Protein AF-A0A2N0RW62-F1 (afdb_monomer)

Organism: NCBI:txid588596

Sequence (176 aa):
MKNGLENVSKFTANDYRNIMKVIIFVIDNLYDNHKEDGIPCKRLCKIFYKYQKMYMKLRQKSFTNSDLIELEILINKFCKEFVIVFSEYSQSQCKIPKLHVLRYHIIPFIKLYGSTNGMSTETYETLHKKNVKIPYQMTNKKNYIPQMLNTVQRQYLAKKQKLTKTRRSSGFQNLL

pLDDT: mean 83.53, std 13.88, range [42.69, 95.88]

Mean predicted aligned error: 10.13 Å

Solvent-accessible surface area (backbone atoms only — not comparable to full-atom values): 10604 Å² total; per-residue (Å²): 126,96,83,48,78,87,75,58,91,70,85,49,76,65,51,54,55,53,47,66,73,45,47,53,64,48,38,68,73,59,45,74,83,70,62,97,88,57,85,55,47,72,58,51,42,51,50,54,49,46,47,50,54,42,51,57,61,57,66,40,82,67,71,53,75,66,51,50,54,52,48,51,51,42,42,53,56,40,54,54,52,49,39,73,71,41,26,90,81,29,98,66,54,62,75,41,70,70,60,50,43,57,69,70,44,45,67,61,46,28,74,74,68,52,29,57,74,81,72,50,61,65,62,58,53,52,46,43,45,61,65,42,53,50,31,52,70,73,39,90,72,66,79,37,66,66,53,24,53,53,46,47,50,52,55,50,54,54,52,55,57,53,59,62,61,72,72,71,74,74,73,88,84,76,93,125

Structure (mmCIF, N/CA/C/O backbone):
data_AF-A0A2N0RW62-F1
#
_entry.id   AF-A0A2N0RW62-F1
#
loop_
_atom_site.group_PDB
_atom_site.id
_atom_site.type_symbol
_atom_site.label_atom_id
_atom_site.label_alt_id
_atom_site.label_comp_id
_atom_site.label_asym_id
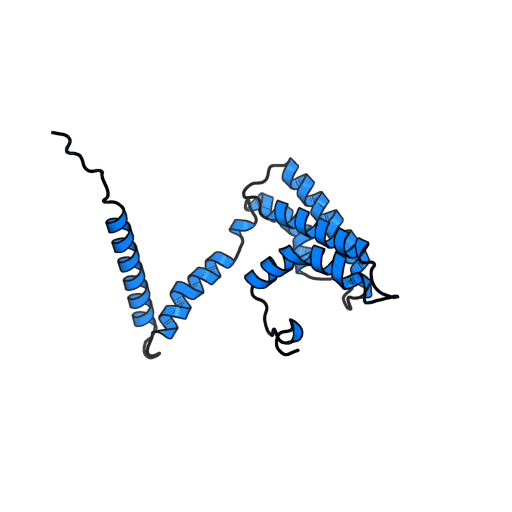_atom_site.label_entity_id
_atom_site.label_seq_id
_atom_site.pdbx_PDB_ins_code
_atom_site.Cartn_x
_atom_site.Cartn_y
_atom_site.Cartn_z
_atom_site.occupancy
_atom_site.B_iso_or_equiv
_atom_site.auth_seq_id
_atom_site.auth_comp_id
_atom_site.auth_asym_id
_atom_site.auth_atom_id
_atom_site.pdbx_PDB_model_num
ATOM 1 N N . MET A 1 1 ? -23.905 12.374 -16.826 1.00 43.34 1 MET A N 1
ATOM 2 C CA . MET A 1 1 ? -22.551 12.966 -16.687 1.00 43.34 1 MET A CA 1
ATOM 3 C C . MET A 1 1 ? -21.553 12.077 -17.423 1.00 43.34 1 MET A C 1
ATOM 5 O O . MET A 1 1 ? -21.474 10.906 -17.093 1.00 43.34 1 MET A O 1
ATOM 9 N N . LYS A 1 2 ? -20.833 12.565 -18.446 1.00 46.75 2 LYS A N 1
ATOM 10 C CA . LYS A 1 2 ? -19.926 11.712 -19.256 1.00 46.75 2 LYS A CA 1
ATOM 11 C C . LYS A 1 2 ? -18.540 11.468 -18.624 1.00 46.75 2 LYS A C 1
ATOM 13 O O . LYS A 1 2 ? -17.860 10.536 -19.034 1.00 46.75 2 LYS A O 1
ATOM 18 N N . ASN A 1 3 ? -18.178 12.219 -17.577 1.00 55.22 3 ASN A N 1
ATOM 19 C CA . ASN A 1 3 ? -16.846 12.201 -16.950 1.00 55.22 3 ASN A CA 1
ATOM 20 C C . ASN A 1 3 ? -16.881 11.835 -15.446 1.00 55.22 3 ASN A C 1
ATOM 22 O O . ASN A 1 3 ? -16.074 12.338 -14.669 1.00 55.22 3 ASN A O 1
ATOM 26 N N . GLY A 1 4 ? -17.847 11.018 -15.012 1.00 56.84 4 GLY A N 1
ATOM 27 C CA . GLY A 1 4 ? -17.901 10.507 -13.635 1.00 56.84 4 GLY A CA 1
ATOM 28 C C . GLY A 1 4 ? -16.944 9.328 -13.408 1.00 56.84 4 GLY A C 1
ATOM 29 O O . GLY A 1 4 ? -16.547 8.656 -14.361 1.00 56.84 4 GLY A O 1
ATOM 30 N N . LEU A 1 5 ? -16.610 9.041 -12.143 1.00 62.91 5 LEU A N 1
ATOM 31 C CA . LEU A 1 5 ? -15.791 7.875 -11.758 1.00 62.91 5 LEU A CA 1
ATOM 32 C C . LEU A 1 5 ? -16.412 6.533 -12.191 1.00 62.91 5 LEU A C 1
ATOM 34 O O . LEU A 1 5 ? -15.699 5.543 -12.317 1.00 62.91 5 LEU A O 1
ATOM 38 N N . GLU A 1 6 ? -17.716 6.517 -12.460 1.00 63.75 6 GLU A N 1
ATOM 39 C CA . GLU A 1 6 ? -18.490 5.355 -12.912 1.00 63.75 6 GLU A CA 1
ATOM 40 C C . GLU A 1 6 ? -18.017 4.791 -14.262 1.00 63.75 6 GLU A C 1
ATOM 42 O O . GLU A 1 6 ? -18.112 3.589 -14.490 1.00 63.75 6 GLU A O 1
ATOM 47 N N . ASN A 1 7 ? -17.434 5.624 -15.133 1.00 66.06 7 ASN A N 1
ATOM 48 C CA . ASN A 1 7 ? -16.950 5.198 -16.454 1.00 66.06 7 ASN A CA 1
ATOM 49 C C . ASN A 1 7 ? -15.476 4.744 -16.447 1.00 66.06 7 ASN A C 1
ATOM 51 O O . ASN A 1 7 ? -14.926 4.384 -17.493 1.00 66.06 7 ASN A O 1
ATOM 55 N N . VAL A 1 8 ? -14.802 4.773 -15.292 1.00 72.69 8 VAL A N 1
ATOM 56 C CA . VAL A 1 8 ? -13.389 4.393 -15.182 1.00 72.69 8 VAL A CA 1
ATOM 57 C C . VAL A 1 8 ? -13.280 2.878 -15.024 1.00 72.69 8 VAL A C 1
ATOM 59 O O . VAL A 1 8 ? -13.438 2.331 -13.938 1.00 72.69 8 VAL A O 1
ATOM 62 N N . SER A 1 9 ? -12.955 2.183 -16.116 1.00 69.50 9 SER A N 1
ATOM 63 C CA . SER A 1 9 ? -12.822 0.717 -16.112 1.00 69.50 9 SER A CA 1
ATOM 64 C C . SER A 1 9 ? -11.617 0.206 -15.311 1.00 69.50 9 SER A C 1
ATOM 66 O O . SER A 1 9 ? -11.630 -0.931 -14.838 1.00 69.50 9 SER A O 1
ATOM 68 N N . LYS A 1 10 ? -10.558 1.019 -15.162 1.00 77.56 10 LYS A N 1
ATOM 69 C CA . LYS A 1 10 ? -9.348 0.689 -14.392 1.00 77.56 10 LYS A CA 1
ATOM 70 C C . LYS A 1 10 ? -8.729 1.938 -13.773 1.00 77.56 10 LYS A C 1
ATOM 72 O O . LYS A 1 10 ? -8.315 2.843 -14.491 1.00 77.56 10 LYS A O 1
ATOM 77 N N . PHE A 1 11 ? -8.578 1.933 -12.454 1.00 81.25 11 PHE A N 1
ATOM 78 C CA . PHE A 1 11 ? -7.804 2.942 -11.737 1.00 81.25 11 PHE A CA 1
ATOM 79 C C . PHE A 1 11 ? -6.310 2.632 -11.803 1.00 81.25 11 PHE A C 1
ATOM 81 O O . PHE A 1 11 ? -5.879 1.496 -11.580 1.00 81.25 11 PHE A O 1
ATOM 88 N N . THR A 1 12 ? -5.498 3.649 -12.075 1.00 83.56 12 THR A N 1
ATOM 89 C CA . THR A 1 12 ? -4.043 3.547 -11.957 1.00 83.56 12 THR A CA 1
ATOM 90 C C . THR A 1 12 ? -3.597 3.791 -10.515 1.00 83.56 12 THR A C 1
ATOM 92 O O . THR A 1 12 ? -4.304 4.396 -9.707 1.00 83.56 12 THR A O 1
ATOM 95 N N . ALA A 1 13 ? -2.370 3.379 -10.177 1.00 80.81 13 ALA A N 1
ATOM 96 C CA . ALA A 1 13 ? -1.773 3.695 -8.877 1.00 80.81 13 ALA A CA 1
ATOM 97 C C . ALA A 1 13 ? -1.739 5.210 -8.601 1.00 80.81 13 ALA A C 1
ATOM 99 O O . ALA A 1 13 ? -1.839 5.641 -7.453 1.00 80.81 13 ALA A O 1
ATOM 100 N N . ASN A 1 14 ? -1.614 6.032 -9.648 1.00 83.69 14 ASN A N 1
ATOM 101 C CA . ASN A 1 14 ? -1.627 7.479 -9.503 1.00 83.69 14 ASN A CA 1
ATOM 102 C C . ASN A 1 14 ? -3.014 8.009 -9.126 1.00 83.69 14 ASN A C 1
ATOM 104 O O . ASN A 1 14 ? -3.113 8.878 -8.263 1.00 83.69 14 ASN A O 1
ATOM 108 N N . ASP A 1 15 ? -4.066 7.436 -9.707 1.00 87.56 15 ASP A N 1
ATOM 109 C CA . ASP A 1 15 ? -5.445 7.822 -9.411 1.00 87.56 15 ASP A CA 1
ATOM 110 C C . ASP A 1 15 ? -5.793 7.500 -7.961 1.00 87.56 15 ASP A C 1
ATOM 112 O O . ASP A 1 15 ? -6.275 8.371 -7.244 1.00 87.56 15 ASP A O 1
ATOM 116 N N . TYR A 1 16 ? -5.431 6.308 -7.470 1.00 87.25 16 TYR A N 1
ATOM 117 C CA . TYR A 1 16 ? -5.607 5.962 -6.055 1.00 87.25 16 TYR A CA 1
ATOM 118 C C . TYR A 1 16 ? -4.868 6.921 -5.115 1.00 87.25 16 TYR A C 1
ATOM 120 O O . TYR A 1 16 ? -5.410 7.300 -4.077 1.00 87.25 16 TYR A O 1
ATOM 128 N N . ARG A 1 17 ? -3.649 7.354 -5.469 1.00 87.25 17 ARG A N 1
ATOM 129 C CA . ARG A 1 17 ? -2.911 8.358 -4.680 1.00 87.25 17 ARG A CA 1
ATOM 130 C C . ARG A 1 17 ? -3.610 9.714 -4.680 1.00 87.25 17 ARG A C 1
ATOM 132 O O . ARG A 1 17 ? -3.610 10.377 -3.648 1.00 87.25 17 ARG A O 1
ATOM 139 N N . ASN A 1 18 ? -4.191 10.126 -5.803 1.00 89.25 18 ASN A N 1
ATOM 140 C CA . ASN A 1 18 ? -4.943 11.376 -5.888 1.00 89.25 18 ASN A CA 1
ATOM 141 C C . ASN A 1 18 ? -6.241 11.298 -5.081 1.00 89.25 18 ASN A C 1
ATOM 143 O O . ASN A 1 18 ? -6.493 12.187 -4.274 1.00 89.25 18 ASN A O 1
ATOM 147 N N . ILE A 1 19 ? -6.991 10.199 -5.207 1.00 89.69 19 ILE A N 1
ATOM 148 C CA . ILE A 1 19 ? -8.194 9.929 -4.411 1.00 89.69 19 ILE A CA 1
ATOM 149 C C . ILE A 1 19 ? -7.856 9.988 -2.922 1.00 89.69 19 ILE A C 1
ATOM 151 O O . ILE A 1 19 ? -8.504 10.713 -2.176 1.00 89.69 19 ILE A O 1
ATOM 155 N N . MET A 1 20 ? -6.792 9.309 -2.487 1.00 89.31 20 MET A N 1
ATOM 156 C CA . MET A 1 20 ? -6.395 9.272 -1.077 1.00 89.31 20 MET A CA 1
ATOM 157 C C . MET A 1 20 ? -6.137 10.663 -0.481 1.00 89.31 20 MET A C 1
ATOM 159 O O . MET A 1 20 ? -6.395 10.852 0.704 1.00 89.31 20 MET A O 1
ATOM 163 N N . LYS A 1 21 ? -5.665 11.634 -1.278 1.00 89.12 21 LYS A N 1
ATOM 164 C CA . LYS A 1 21 ? -5.422 13.015 -0.825 1.00 89.12 21 LYS A CA 1
ATOM 165 C C . LYS A 1 21 ? -6.710 13.802 -0.599 1.00 89.12 21 LYS A C 1
ATOM 167 O O . LYS A 1 21 ? -6.762 14.616 0.315 1.00 89.12 21 LYS A O 1
ATOM 172 N N . VAL A 1 22 ? -7.726 13.576 -1.431 1.00 89.69 22 VAL A N 1
ATOM 173 C CA . VAL A 1 22 ? -8.961 14.380 -1.431 1.00 89.69 22 VAL A CA 1
ATOM 174 C C . VAL A 1 22 ? -10.124 13.706 -0.703 1.00 89.69 22 VAL A C 1
ATOM 176 O O . VAL A 1 22 ? -11.083 14.382 -0.349 1.00 89.69 22 VAL A O 1
ATOM 179 N N . ILE A 1 23 ? -10.040 12.396 -0.438 1.00 89.12 23 ILE A N 1
ATOM 180 C CA . ILE A 1 23 ? -11.171 11.584 0.036 1.00 89.12 23 ILE A CA 1
ATOM 181 C C . ILE A 1 23 ? -11.808 12.107 1.328 1.00 89.12 23 ILE A C 1
ATOM 18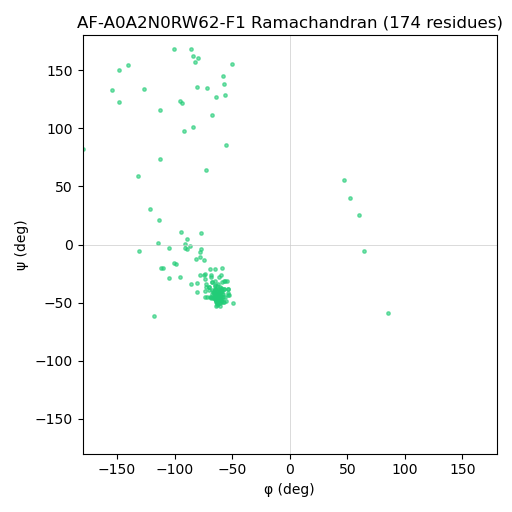3 O O . ILE A 1 23 ? -13.026 12.090 1.440 1.00 89.12 23 ILE A O 1
ATOM 187 N N . ILE A 1 24 ? -11.016 12.612 2.281 1.00 89.19 24 ILE A N 1
ATOM 188 C CA . ILE A 1 24 ? -11.550 13.134 3.549 1.00 89.19 24 ILE A CA 1
ATOM 189 C C . ILE A 1 24 ? -12.376 14.398 3.299 1.00 89.19 24 ILE A C 1
ATOM 191 O O . ILE A 1 24 ? -13.492 14.482 3.787 1.00 89.19 24 ILE A O 1
ATOM 195 N N . PHE A 1 25 ? -11.876 15.334 2.486 1.00 87.25 25 PHE A N 1
ATOM 196 C CA . PHE A 1 25 ? -12.598 16.567 2.151 1.00 87.25 25 PHE A CA 1
ATOM 197 C C . PHE A 1 25 ? -13.876 16.300 1.357 1.00 87.25 25 PHE A C 1
ATOM 199 O O . PHE A 1 25 ? -14.873 16.996 1.530 1.00 87.25 25 PHE A O 1
ATOM 206 N N . VAL A 1 26 ? -13.839 15.295 0.48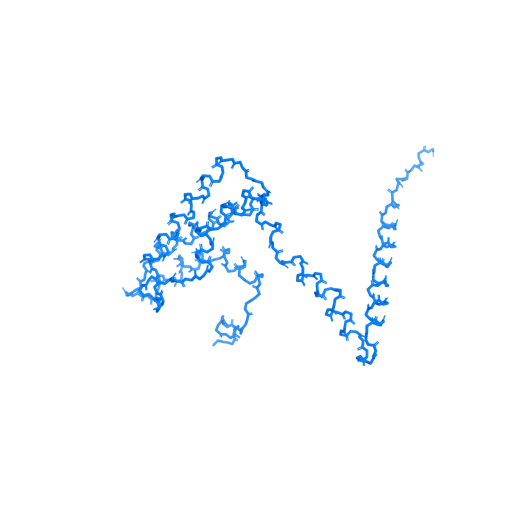1 1.00 85.81 26 VAL A N 1
ATOM 207 C CA . VAL A 1 26 ? -15.008 14.852 -0.284 1.00 85.81 26 VAL A CA 1
ATOM 208 C C . VAL A 1 26 ? -16.070 14.285 0.652 1.00 85.81 26 VAL A C 1
ATOM 210 O O . VAL A 1 26 ? -17.229 14.663 0.537 1.00 85.81 26 VAL A O 1
ATOM 213 N N . ILE A 1 27 ? -15.684 13.413 1.587 1.00 85.38 27 ILE A N 1
ATOM 214 C CA . ILE A 1 27 ? -16.625 12.839 2.554 1.00 85.38 27 ILE A CA 1
ATOM 215 C C . ILE A 1 27 ? -17.208 13.952 3.432 1.00 85.38 27 ILE A C 1
ATOM 217 O O . ILE A 1 27 ? -18.422 14.068 3.507 1.00 85.38 27 ILE A O 1
ATOM 221 N N . ASP A 1 28 ? -16.364 14.813 4.000 1.00 83.62 28 ASP A N 1
ATOM 222 C CA . ASP A 1 28 ? -16.785 15.876 4.920 1.00 83.62 28 ASP A CA 1
ATOM 223 C C . ASP A 1 28 ? -17.810 16.843 4.303 1.00 83.62 28 ASP A C 1
ATOM 225 O O . ASP A 1 28 ? -18.810 17.163 4.933 1.00 83.62 28 ASP A O 1
ATOM 229 N N . ASN A 1 29 ? -17.611 17.255 3.044 1.00 80.00 29 ASN A N 1
ATOM 230 C CA . ASN A 1 29 ? -18.452 18.277 2.409 1.00 80.00 29 ASN A CA 1
ATOM 231 C C . ASN A 1 29 ? -19.615 17.732 1.567 1.00 80.00 29 ASN A C 1
ATOM 233 O O . ASN A 1 29 ? -20.595 18.442 1.358 1.00 80.00 29 ASN A O 1
ATOM 237 N N . LEU A 1 30 ? -19.496 16.524 1.003 1.00 73.56 30 LEU A N 1
ATOM 238 C CA . LEU A 1 30 ? -20.462 16.013 0.017 1.00 73.56 30 LEU A CA 1
ATOM 239 C C . LEU A 1 30 ? -21.299 14.842 0.534 1.00 73.56 30 LEU A C 1
ATOM 241 O O . LEU A 1 30 ? -22.354 14.566 -0.033 1.00 73.56 30 LEU A O 1
ATOM 245 N N . TYR A 1 31 ? -20.853 14.143 1.580 1.00 70.56 31 TYR A N 1
ATOM 246 C CA . TYR A 1 31 ? -21.538 12.942 2.058 1.00 70.56 31 TYR A CA 1
ATOM 247 C C . TYR A 1 31 ? -22.760 13.259 2.936 1.00 70.56 31 TYR A C 1
ATOM 249 O O . TYR A 1 31 ? -23.754 12.538 2.860 1.00 70.56 31 TYR A O 1
ATOM 257 N N . ASP A 1 32 ? -22.725 14.351 3.711 1.00 61.84 32 ASP A N 1
ATOM 258 C CA . ASP A 1 32 ? -23.824 14.744 4.615 1.00 61.84 32 ASP A CA 1
ATOM 259 C C . ASP A 1 32 ? -25.123 15.111 3.875 1.00 61.84 32 ASP A C 1
ATOM 261 O O . ASP A 1 32 ? -26.207 14.987 4.435 1.00 61.84 32 ASP A O 1
ATOM 265 N N . ASN A 1 33 ? -25.048 15.466 2.590 1.00 57.88 33 ASN A N 1
ATOM 266 C CA . ASN A 1 33 ? -26.225 15.831 1.798 1.00 57.88 33 ASN A CA 1
ATOM 267 C C . ASN A 1 33 ? -27.067 14.626 1.333 1.00 57.88 33 ASN A C 1
ATOM 269 O O . ASN A 1 33 ? -28.076 14.837 0.661 1.00 57.88 33 ASN A O 1
ATOM 273 N N . HIS A 1 34 ? -26.653 13.376 1.606 1.00 55.81 34 HIS A N 1
ATOM 274 C CA . HIS A 1 34 ? -27.138 12.242 0.809 1.00 55.81 34 HIS A CA 1
ATOM 275 C C . HIS A 1 34 ? -27.684 10.985 1.504 1.00 55.81 34 HIS A C 1
ATOM 277 O O . HIS A 1 34 ? -28.204 10.163 0.750 1.00 55.81 34 HIS A O 1
ATOM 283 N N . LYS A 1 35 ? -27.670 10.779 2.836 1.00 56.16 35 LYS A N 1
ATOM 284 C CA . LYS A 1 35 ? -28.350 9.595 3.441 1.00 56.16 35 LYS A CA 1
ATOM 285 C C . LYS A 1 35 ? -28.794 9.757 4.902 1.00 56.16 35 LYS A C 1
ATOM 287 O O . LYS A 1 35 ? -27.968 10.072 5.749 1.00 56.16 35 LYS A O 1
ATOM 292 N N . GLU A 1 36 ? -30.043 9.374 5.190 1.00 56.41 36 GLU A N 1
ATOM 293 C CA . GLU A 1 36 ? -30.578 9.156 6.551 1.00 56.41 36 GLU A CA 1
ATOM 294 C C . GLU A 1 36 ? -30.141 7.796 7.160 1.00 56.41 36 GLU A C 1
ATOM 296 O O . GLU A 1 36 ? -29.953 7.714 8.368 1.00 56.41 36 GLU A O 1
ATOM 301 N N . ASP A 1 37 ? -29.831 6.774 6.338 1.00 65.56 37 ASP A N 1
ATOM 302 C CA . ASP A 1 37 ? -29.525 5.387 6.783 1.00 65.56 37 ASP A CA 1
ATOM 303 C C . ASP A 1 37 ? -28.066 4.917 6.529 1.00 65.56 37 ASP A C 1
ATOM 305 O O . ASP A 1 37 ? -27.770 3.725 6.396 1.00 65.56 37 ASP A O 1
ATOM 309 N N . GLY A 1 38 ? -27.119 5.845 6.365 1.00 73.69 38 GLY A N 1
ATOM 310 C CA . GLY A 1 38 ? -25.714 5.537 6.047 1.00 73.69 38 GLY A CA 1
ATOM 311 C C . GLY A 1 38 ? -24.758 5.585 7.245 1.00 73.69 38 GLY A C 1
ATOM 312 O O . GLY A 1 38 ? -25.071 6.138 8.295 1.00 73.69 38 GLY A O 1
ATOM 313 N N . ILE A 1 39 ? -23.524 5.084 7.073 1.00 79.06 39 ILE A N 1
ATOM 314 C CA . ILE A 1 39 ? -22.443 5.325 8.048 1.00 79.06 39 ILE A CA 1
ATOM 315 C C . ILE A 1 39 ? -22.270 6.844 8.215 1.00 79.06 39 ILE A C 1
ATOM 317 O O . ILE A 1 39 ? -22.049 7.510 7.203 1.00 79.06 39 ILE A O 1
ATOM 321 N N . PRO A 1 40 ? -22.271 7.395 9.444 1.00 83.94 40 PRO A N 1
ATOM 322 C CA . PRO A 1 40 ? -22.116 8.831 9.652 1.00 83.94 40 PRO A CA 1
ATOM 323 C C . PRO A 1 40 ? -20.825 9.382 9.035 1.00 83.94 40 PRO A C 1
ATOM 325 O O . PRO A 1 40 ? -19.749 8.799 9.225 1.00 83.94 40 PRO A O 1
ATOM 328 N N . CYS A 1 41 ? -20.908 10.548 8.388 1.00 84.44 41 CYS A N 1
ATOM 329 C CA . CYS A 1 41 ? -19.776 11.226 7.748 1.00 84.44 41 CYS A CA 1
ATOM 330 C C . CYS A 1 41 ? -18.557 11.332 8.681 1.00 84.44 41 CYS A C 1
ATOM 332 O O . CYS A 1 41 ? -17.465 10.852 8.366 1.00 84.44 41 CYS A O 1
ATOM 334 N N . LYS A 1 42 ? -18.768 11.817 9.913 1.00 85.75 42 LYS A N 1
ATOM 335 C CA . LYS A 1 42 ? -17.724 11.914 10.951 1.00 85.75 42 LYS A CA 1
ATOM 336 C C . LYS A 1 42 ? -17.001 10.586 11.202 1.00 85.75 42 LYS A C 1
ATOM 338 O O . LYS A 1 42 ? -15.789 10.562 11.435 1.00 85.75 42 LYS A O 1
ATOM 343 N N . ARG A 1 43 ? -17.727 9.463 11.163 1.00 87.75 43 ARG A N 1
ATOM 344 C CA . ARG A 1 43 ? -17.168 8.123 11.390 1.00 87.75 43 ARG A CA 1
ATOM 345 C C . ARG A 1 43 ? -16.333 7.661 10.197 1.00 87.75 43 ARG A C 1
ATOM 347 O O . ARG A 1 43 ? -15.245 7.121 10.408 1.00 87.75 43 ARG A O 1
ATOM 354 N N . LEU A 1 44 ? -16.781 7.941 8.973 1.00 88.81 44 LEU A N 1
ATOM 355 C CA . LEU A 1 44 ? -16.001 7.707 7.755 1.00 88.81 44 LEU A CA 1
ATOM 356 C C . LEU A 1 44 ? -14.720 8.550 7.741 1.00 88.81 44 LEU A C 1
ATOM 358 O O . LEU A 1 44 ? -13.630 7.987 7.615 1.00 88.81 44 LEU A O 1
ATOM 362 N N . CYS A 1 45 ? -14.820 9.863 7.971 1.00 90.12 45 CYS A N 1
ATOM 363 C CA . CYS A 1 45 ? -13.668 10.766 8.070 1.00 90.12 45 CYS A CA 1
ATOM 364 C C . CYS A 1 45 ? -12.636 10.254 9.085 1.00 90.12 45 CYS A C 1
ATOM 366 O O . CYS A 1 45 ? -11.442 10.189 8.786 1.00 90.12 45 CYS A O 1
ATOM 368 N N . LYS A 1 46 ? -13.084 9.782 10.256 1.00 91.62 46 LYS A N 1
ATOM 369 C CA . LYS A 1 46 ? -12.208 9.207 11.290 1.00 91.62 46 LYS A CA 1
ATOM 370 C C . LYS A 1 46 ? -11.462 7.955 10.817 1.00 91.62 46 LYS A C 1
ATOM 372 O O . LYS A 1 46 ? -10.282 7.795 11.137 1.00 91.62 46 LYS A O 1
ATOM 377 N N . ILE A 1 47 ? -12.117 7.056 10.079 1.00 92.88 47 ILE A N 1
ATOM 378 C CA . ILE A 1 47 ? -11.466 5.847 9.550 1.00 92.88 47 ILE A CA 1
ATOM 379 C C . ILE A 1 47 ? -10.442 6.209 8.480 1.00 92.88 47 ILE A C 1
ATOM 381 O O . ILE A 1 47 ? -9.311 5.723 8.541 1.00 92.88 47 ILE A O 1
ATOM 385 N N . PHE A 1 48 ? -10.799 7.083 7.538 1.00 92.12 48 PHE A N 1
ATOM 386 C CA . PHE A 1 48 ? -9.874 7.511 6.490 1.00 92.12 48 PHE A CA 1
ATOM 387 C C . PHE A 1 48 ? -8.689 8.301 7.049 1.00 92.12 48 PHE A C 1
ATOM 389 O O . PHE A 1 48 ? -7.566 8.105 6.591 1.00 92.12 48 PHE A O 1
ATOM 396 N N . TYR A 1 49 ? -8.887 9.096 8.102 1.00 92.81 49 TYR A N 1
ATOM 397 C CA . TYR A 1 49 ? -7.793 9.734 8.833 1.00 92.81 49 TYR A CA 1
ATOM 398 C C . TYR A 1 49 ? -6.836 8.704 9.456 1.00 92.81 49 TYR A C 1
ATOM 400 O O . TYR A 1 49 ? -5.620 8.784 9.266 1.00 92.81 49 TYR A O 1
ATOM 408 N N . LYS A 1 50 ? -7.367 7.685 10.152 1.00 93.62 50 LYS A N 1
ATOM 409 C CA . LYS A 1 50 ? -6.551 6.586 10.704 1.00 93.62 50 LYS A CA 1
ATOM 410 C C . LYS A 1 50 ? -5.780 5.856 9.601 1.00 93.62 50 LYS A C 1
ATOM 412 O O . LYS A 1 50 ? -4.595 5.573 9.773 1.00 93.62 50 LYS A O 1
ATOM 417 N N . TYR A 1 51 ? -6.436 5.591 8.472 1.00 93.44 51 TYR A N 1
ATOM 418 C CA . TYR A 1 51 ? -5.815 4.977 7.305 1.00 93.44 51 TYR A CA 1
ATOM 419 C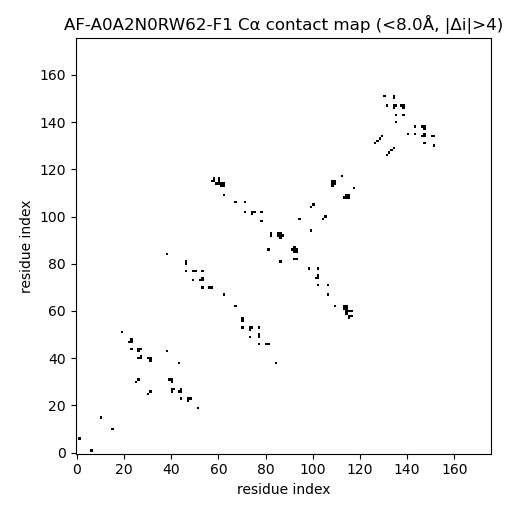 C . TYR A 1 51 ? -4.673 5.832 6.746 1.00 93.44 51 TYR A C 1
ATOM 421 O O . TYR A 1 51 ? -3.583 5.307 6.538 1.00 93.44 51 TYR A O 1
ATOM 429 N N . GLN A 1 52 ? -4.876 7.140 6.554 1.00 92.31 52 GLN A N 1
ATOM 430 C CA . GLN A 1 52 ? -3.828 8.044 6.071 1.00 92.31 52 GLN A CA 1
ATOM 431 C C . GLN A 1 52 ? -2.645 8.109 7.042 1.00 92.31 52 GLN A C 1
ATOM 433 O O . GLN A 1 52 ? -1.501 7.983 6.607 1.00 92.31 52 GLN A O 1
ATOM 438 N N . LYS A 1 53 ? -2.898 8.221 8.353 1.00 93.00 53 LYS A N 1
ATOM 439 C CA . LYS A 1 53 ? -1.840 8.221 9.377 1.00 93.00 53 LYS A CA 1
ATOM 440 C C . LYS A 1 53 ? -1.012 6.933 9.332 1.00 93.00 53 LYS A C 1
ATOM 442 O O . LYS A 1 53 ? 0.217 6.984 9.312 1.00 93.00 53 LYS A O 1
ATOM 447 N N . MET A 1 54 ? -1.681 5.782 9.263 1.00 93.81 54 MET A N 1
ATOM 448 C CA . MET A 1 54 ? -1.035 4.477 9.097 1.00 93.81 54 MET A CA 1
ATOM 449 C C . MET A 1 54 ? -0.238 4.410 7.783 1.00 93.81 54 MET A C 1
ATOM 451 O O . MET A 1 54 ? 0.920 4.001 7.787 1.00 93.81 54 MET A O 1
ATOM 455 N N . TYR A 1 55 ? -0.828 4.841 6.666 1.00 90.88 55 TYR A N 1
ATOM 456 C CA . TYR A 1 55 ? -0.192 4.833 5.349 1.00 90.88 55 TYR A CA 1
ATOM 457 C C . TYR A 1 55 ? 1.067 5.709 5.307 1.00 90.88 55 TYR A C 1
ATOM 459 O O . TYR A 1 55 ? 2.091 5.282 4.779 1.00 90.88 55 TYR A O 1
ATOM 467 N N . MET A 1 56 ? 1.034 6.901 5.908 1.00 90.38 56 MET A N 1
ATOM 468 C CA . MET A 1 56 ? 2.208 7.772 6.013 1.00 90.38 56 MET A CA 1
ATOM 469 C C . MET A 1 56 ? 3.345 7.098 6.785 1.00 90.38 56 MET A C 1
ATOM 471 O O . MET A 1 56 ? 4.485 7.113 6.319 1.00 90.38 56 MET A O 1
ATOM 475 N N . LYS A 1 57 ? 3.037 6.453 7.919 1.00 91.25 57 LYS A N 1
ATOM 476 C CA . LYS A 1 57 ? 4.029 5.704 8.706 1.00 91.25 57 LYS A CA 1
ATOM 477 C C . LYS A 1 57 ? 4.609 4.537 7.898 1.00 91.25 57 LYS A C 1
ATOM 479 O O . LYS A 1 57 ? 5.821 4.372 7.854 1.00 91.25 57 LYS A O 1
ATOM 484 N N . LEU A 1 58 ? 3.775 3.793 7.165 1.00 90.00 58 LEU A N 1
ATOM 485 C CA . LEU A 1 58 ? 4.219 2.678 6.315 1.00 90.00 58 LEU A CA 1
ATOM 486 C C . LEU A 1 58 ? 5.213 3.084 5.222 1.00 90.00 58 LEU A C 1
ATOM 488 O O . LEU A 1 58 ? 5.987 2.239 4.779 1.00 90.00 58 LEU A O 1
ATOM 492 N N . ARG A 1 59 ? 5.194 4.344 4.770 1.00 87.94 59 ARG A N 1
ATOM 493 C CA . ARG A 1 59 ? 6.074 4.855 3.705 1.00 87.94 59 ARG A CA 1
ATOM 494 C C . ARG A 1 59 ? 7.427 5.359 4.203 1.00 87.94 59 ARG A C 1
ATOM 496 O O . ARG A 1 59 ? 8.244 5.774 3.375 1.00 87.94 59 ARG A O 1
ATOM 503 N N . GLN A 1 60 ? 7.682 5.315 5.511 1.00 88.25 60 GLN A N 1
ATOM 504 C CA . GLN A 1 60 ? 8.983 5.666 6.073 1.00 88.25 60 GLN A CA 1
ATOM 505 C C . GLN A 1 60 ? 10.099 4.792 5.482 1.00 88.25 60 GLN A C 1
ATOM 507 O O . GLN A 1 60 ? 9.905 3.624 5.141 1.00 88.25 60 GLN A O 1
ATOM 512 N N . LYS A 1 61 ? 11.280 5.394 5.302 1.00 87.06 61 LYS A N 1
ATOM 513 C CA . LYS A 1 61 ? 12.444 4.716 4.705 1.00 87.06 61 LYS A CA 1
ATOM 514 C C . LYS A 1 61 ? 13.106 3.731 5.667 1.00 87.06 61 LYS A C 1
ATOM 516 O O . LYS A 1 61 ? 13.743 2.789 5.216 1.00 87.06 61 LYS A O 1
ATOM 521 N N . SER A 1 62 ? 12.963 3.968 6.963 1.00 88.88 62 SER A N 1
ATOM 522 C CA . SER A 1 62 ? 13.588 3.214 8.043 1.00 88.88 62 SER A CA 1
ATOM 523 C C . SER A 1 62 ? 12.666 3.222 9.254 1.00 88.88 62 SER A C 1
ATOM 525 O O . SER A 1 62 ? 11.931 4.191 9.450 1.00 88.88 62 SER A O 1
ATOM 527 N N . PHE A 1 63 ? 12.735 2.167 10.060 1.00 91.25 63 PHE A N 1
ATOM 528 C CA . PHE A 1 63 ? 11.929 2.002 11.264 1.00 91.25 63 PHE A CA 1
ATOM 529 C C . PHE A 1 63 ? 12.837 1.713 12.453 1.00 91.25 63 PHE A C 1
ATOM 531 O O . PHE A 1 63 ? 13.724 0.864 12.366 1.00 91.25 63 PHE A O 1
ATOM 538 N N . THR A 1 64 ? 12.602 2.399 13.566 1.00 92.50 64 THR A N 1
ATOM 539 C CA . THR A 1 64 ? 13.131 1.997 14.874 1.00 92.50 64 THR A CA 1
ATOM 540 C C . THR A 1 64 ? 12.190 0.990 15.546 1.00 92.50 64 THR A C 1
ATOM 542 O O . THR A 1 64 ? 11.048 0.803 15.122 1.00 92.50 64 THR A O 1
ATOM 545 N N . ASN A 1 65 ? 12.631 0.338 16.627 1.00 92.12 65 ASN A N 1
ATOM 546 C CA . ASN A 1 65 ? 11.774 -0.595 17.371 1.00 92.12 65 ASN A CA 1
ATOM 547 C C . ASN A 1 65 ? 10.509 0.082 17.928 1.00 92.12 65 ASN A C 1
ATOM 549 O O . ASN A 1 65 ? 9.435 -0.518 17.897 1.00 92.12 65 ASN A O 1
ATOM 553 N N . SER A 1 66 ? 10.607 1.333 18.387 1.00 94.38 66 SER A N 1
ATOM 554 C CA . SER A 1 66 ? 9.444 2.103 18.842 1.00 94.38 66 SER A CA 1
ATOM 555 C C . SER A 1 66 ? 8.503 2.450 17.686 1.00 94.38 66 SER A C 1
ATOM 557 O O . SER A 1 66 ? 7.287 2.331 17.843 1.00 94.38 66 SER A O 1
ATOM 559 N N . ASP A 1 67 ? 9.035 2.788 16.505 1.00 93.56 67 ASP A N 1
ATOM 560 C CA . ASP A 1 67 ? 8.217 3.030 15.309 1.00 93.56 67 ASP A CA 1
ATOM 561 C C . ASP A 1 67 ? 7.416 1.793 14.896 1.00 93.56 67 ASP A C 1
ATOM 563 O O . ASP A 1 67 ? 6.269 1.925 14.468 1.00 93.56 67 ASP A O 1
ATOM 567 N N . LEU A 1 68 ? 8.002 0.597 15.025 1.00 93.50 68 LEU A N 1
ATOM 568 C CA . LEU A 1 68 ? 7.319 -0.664 14.727 1.00 93.50 68 LEU A CA 1
ATOM 569 C C . LEU A 1 68 ? 6.167 -0.931 15.696 1.00 93.50 68 LEU A C 1
ATOM 571 O O . LEU A 1 68 ? 5.089 -1.320 15.249 1.00 93.50 68 LEU A O 1
ATOM 575 N N . ILE A 1 69 ? 6.371 -0.685 16.993 1.00 94.94 69 ILE A N 1
ATOM 576 C CA . ILE A 1 69 ? 5.316 -0.816 18.010 1.00 94.94 69 ILE A CA 1
ATOM 577 C C . ILE A 1 69 ? 4.181 0.173 17.718 1.00 94.94 69 ILE A C 1
ATOM 579 O O . ILE A 1 69 ? 3.006 -0.198 17.720 1.00 94.94 69 ILE A O 1
ATOM 583 N N . GLU A 1 70 ? 4.512 1.430 17.410 1.00 95.06 70 GLU A N 1
ATOM 584 C CA . GLU A 1 70 ? 3.507 2.435 17.056 1.00 95.06 70 GLU A CA 1
ATOM 585 C C . GLU A 1 70 ? 2.735 2.032 15.790 1.00 95.06 70 GLU A C 1
ATOM 587 O O . GLU A 1 70 ? 1.504 2.114 15.750 1.00 95.06 70 GLU A O 1
ATOM 592 N N . LEU A 1 71 ? 3.443 1.556 14.764 1.00 94.69 71 LEU A N 1
ATOM 593 C CA . LEU A 1 71 ? 2.846 1.100 13.515 1.00 94.69 71 LEU A CA 1
ATOM 594 C C . LEU A 1 71 ? 1.907 -0.094 13.734 1.00 94.69 71 LEU A C 1
ATOM 596 O O . LEU A 1 71 ? 0.807 -0.115 13.180 1.00 94.69 71 LEU A O 1
ATOM 600 N N . GLU A 1 72 ? 2.297 -1.056 14.567 1.00 95.19 72 GLU A N 1
ATOM 601 C CA . GLU A 1 72 ? 1.460 -2.199 14.932 1.00 95.19 72 GLU A CA 1
ATOM 602 C C . GLU A 1 72 ? 0.173 -1.754 15.641 1.00 95.19 72 GLU A C 1
ATOM 604 O O . GLU A 1 72 ? -0.923 -2.223 15.315 1.00 95.19 72 GLU A O 1
ATOM 609 N N . ILE A 1 73 ? 0.273 -0.791 16.562 1.00 95.56 73 ILE A N 1
ATOM 610 C CA . ILE A 1 73 ? -0.890 -0.197 17.234 1.00 95.56 73 ILE A CA 1
ATOM 611 C C . ILE A 1 73 ? -1.805 0.500 16.217 1.00 95.56 73 ILE A C 1
ATOM 613 O O . ILE A 1 73 ? -3.029 0.341 16.287 1.00 95.56 73 ILE A O 1
ATOM 617 N N . LEU A 1 74 ? -1.244 1.257 15.268 1.00 95.81 74 LEU A N 1
ATOM 618 C CA . LEU A 1 74 ? -2.009 1.938 14.217 1.00 95.81 74 LEU A CA 1
ATOM 619 C C . LEU A 1 74 ? -2.738 0.941 13.308 1.00 95.81 74 LEU A C 1
ATOM 621 O O . LEU A 1 74 ? -3.938 1.110 13.081 1.00 95.81 74 LEU A O 1
ATOM 625 N N . ILE A 1 75 ? -2.052 -0.110 12.846 1.00 95.00 75 ILE A N 1
ATOM 626 C CA . ILE A 1 75 ? -2.635 -1.169 12.009 1.00 95.00 75 ILE A CA 1
ATOM 627 C C . ILE A 1 75 ? -3.768 -1.871 12.756 1.00 95.00 75 ILE A C 1
ATOM 629 O O . ILE A 1 75 ? -4.878 -1.974 12.238 1.00 95.00 75 ILE A O 1
ATOM 633 N N . ASN A 1 76 ? -3.534 -2.303 13.997 1.00 94.56 76 ASN A N 1
ATOM 634 C CA . ASN A 1 76 ? -4.546 -3.010 14.780 1.00 94.56 76 ASN A CA 1
ATOM 635 C C . ASN A 1 76 ? -5.778 -2.139 15.055 1.00 94.56 76 ASN A C 1
ATOM 637 O O . ASN A 1 76 ? -6.907 -2.616 14.921 1.00 94.56 76 ASN A O 1
ATOM 641 N N . LYS A 1 77 ? -5.585 -0.859 15.401 1.00 95.00 77 LYS A N 1
ATOM 642 C CA . LYS A 1 77 ? -6.691 0.095 15.587 1.00 95.00 77 LYS A CA 1
ATOM 643 C C . LYS A 1 77 ? -7.463 0.318 14.289 1.00 95.00 77 LYS A C 1
ATOM 645 O O . LYS A 1 77 ? -8.690 0.342 14.325 1.00 95.00 77 LYS A O 1
ATOM 650 N N . PHE A 1 78 ? -6.770 0.476 13.162 1.00 95.12 78 PHE A N 1
ATOM 651 C CA . PHE A 1 78 ? -7.409 0.646 11.860 1.00 95.12 78 PHE A CA 1
ATOM 652 C C . PHE A 1 78 ? -8.204 -0.601 11.455 1.00 95.12 78 PHE A C 1
ATOM 654 O O . PHE A 1 78 ? -9.393 -0.484 11.183 1.00 95.12 78 PHE A O 1
ATOM 661 N N . CYS A 1 79 ? -7.597 -1.791 11.476 1.00 93.25 79 CYS A N 1
ATOM 662 C CA . CYS A 1 79 ? -8.248 -3.031 11.049 1.00 93.25 79 CYS A CA 1
ATOM 663 C C . CYS A 1 79 ? -9.491 -3.363 11.880 1.00 93.25 79 CYS A C 1
ATOM 665 O O . CYS A 1 79 ? -10.504 -3.753 11.307 1.00 93.25 79 CYS A O 1
ATOM 667 N N . LYS A 1 80 ? -9.439 -3.194 13.210 1.00 92.50 80 LYS A N 1
ATOM 668 C CA . LYS A 1 80 ? -10.602 -3.432 14.082 1.00 92.50 80 LYS A CA 1
ATOM 669 C C . LYS A 1 80 ? -11.777 -2.530 13.702 1.00 92.50 80 LYS A C 1
ATOM 671 O O . LYS A 1 80 ? -12.883 -3.007 13.496 1.00 92.50 80 LYS A O 1
ATOM 676 N N . GLU A 1 81 ? -11.516 -1.236 13.565 1.00 91.94 81 GLU A N 1
ATOM 677 C CA . GLU A 1 81 ? -12.544 -0.235 13.257 1.00 91.94 81 GLU A CA 1
ATOM 678 C C . GLU A 1 81 ? -13.068 -0.361 11.828 1.00 91.94 81 GLU A C 1
ATOM 680 O O . GLU A 1 81 ? -14.260 -0.196 11.591 1.00 91.94 81 GLU A O 1
ATOM 685 N N . PHE A 1 82 ? -12.190 -0.705 10.884 1.00 92.19 82 PHE A N 1
ATOM 686 C CA . PHE A 1 82 ? -12.560 -0.975 9.502 1.00 92.19 82 PHE A CA 1
ATOM 687 C C . PHE A 1 82 ? -13.551 -2.137 9.414 1.00 92.19 82 PHE A C 1
ATOM 689 O O . PHE A 1 82 ? -14.586 -2.002 8.770 1.00 92.19 82 PHE A O 1
ATOM 696 N N . VAL A 1 83 ? -13.267 -3.255 10.092 1.00 91.88 83 VAL A N 1
ATOM 697 C CA . VAL A 1 83 ? -14.174 -4.410 10.100 1.00 91.88 83 VAL A CA 1
ATOM 698 C C . VAL A 1 83 ? -15.505 -4.042 10.749 1.00 91.88 83 VAL A C 1
ATOM 700 O O . VAL A 1 83 ? -16.530 -4.321 10.153 1.00 91.88 83 VAL A O 1
ATOM 703 N N . ILE A 1 84 ? -15.505 -3.355 11.897 1.00 91.12 84 ILE A N 1
ATOM 704 C CA . ILE A 1 84 ? -16.748 -2.956 12.588 1.00 91.12 84 ILE A CA 1
ATOM 705 C C . ILE A 1 84 ? -17.645 -2.083 11.702 1.00 91.12 84 ILE A C 1
ATOM 707 O O . ILE A 1 84 ? -18.861 -2.196 11.765 1.00 91.12 84 ILE A O 1
ATOM 711 N N . VAL A 1 85 ? -17.065 -1.178 10.912 1.00 88.88 85 VAL A N 1
ATOM 712 C CA . VAL A 1 85 ? -17.851 -0.227 10.113 1.00 88.88 85 VAL A CA 1
ATOM 713 C C . VAL A 1 85 ? -18.281 -0.788 8.765 1.00 88.88 85 VAL A C 1
ATOM 715 O O . VAL A 1 85 ? -19.356 -0.450 8.285 1.00 88.88 85 VAL A O 1
ATOM 718 N N . PHE A 1 86 ? -17.461 -1.631 8.140 1.00 89.19 86 PHE A N 1
ATOM 719 C CA . PHE A 1 86 ? -17.729 -2.123 6.789 1.00 89.19 86 PHE A CA 1
ATOM 720 C C . PHE A 1 86 ? -18.214 -3.576 6.737 1.00 89.19 86 PHE A C 1
ATOM 722 O O . PHE A 1 86 ? -18.532 -4.048 5.644 1.00 89.19 86 PHE A O 1
ATOM 729 N N . SER A 1 87 ? -18.300 -4.290 7.867 1.00 88.06 87 SER A N 1
ATOM 730 C CA . SER A 1 87 ? -18.750 -5.691 7.892 1.00 88.06 87 SER A CA 1
ATOM 731 C C . SER A 1 87 ? -20.159 -5.862 7.344 1.00 88.06 87 SER A C 1
ATOM 733 O O . SER A 1 87 ? -20.397 -6.814 6.612 1.00 88.06 87 SER A O 1
ATOM 735 N N . GLU A 1 88 ? -21.063 -4.931 7.653 1.00 86.25 88 GLU A N 1
ATOM 736 C CA . GLU A 1 88 ? -22.464 -4.964 7.209 1.00 86.25 88 GLU A CA 1
ATOM 737 C C . GLU A 1 88 ? -22.596 -4.776 5.692 1.00 86.25 88 GLU A C 1
ATOM 739 O O . GLU A 1 88 ? -23.455 -5.373 5.052 1.00 86.25 88 GLU A O 1
ATOM 744 N N . TYR A 1 89 ? -21.687 -4.006 5.093 1.00 84.75 89 TYR A N 1
ATOM 745 C CA . TYR A 1 89 ? -21.672 -3.722 3.657 1.00 84.75 89 TYR A CA 1
ATOM 746 C C . TYR A 1 89 ? -20.862 -4.745 2.848 1.00 84.75 89 TYR A C 1
ATOM 748 O O . TYR A 1 89 ? -20.788 -4.659 1.622 1.00 84.75 89 TYR A O 1
ATOM 756 N N . SER A 1 90 ? -20.209 -5.701 3.513 1.00 85.31 90 SER A N 1
ATOM 757 C CA . SER A 1 90 ? -19.321 -6.673 2.883 1.00 85.31 90 SER A CA 1
ATOM 758 C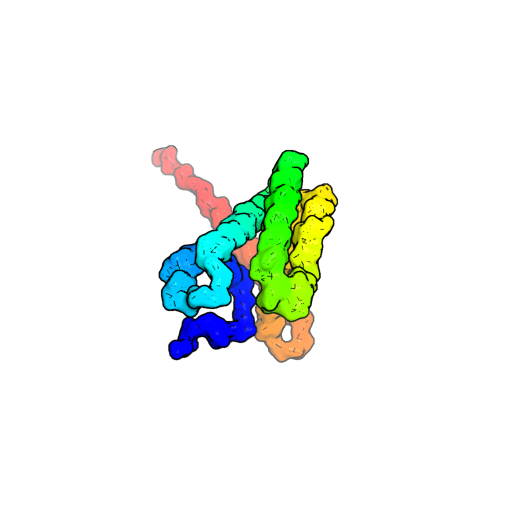 C . SER A 1 90 ? -19.907 -8.076 2.973 1.00 85.31 90 SER A C 1
ATOM 760 O O . SER A 1 90 ? -19.956 -8.668 4.046 1.00 85.31 90 SER A O 1
ATOM 762 N N . GLN A 1 91 ? -20.236 -8.670 1.822 1.00 81.44 91 GLN A N 1
ATOM 763 C CA . GLN A 1 91 ? -20.709 -10.062 1.737 1.00 81.44 91 GLN A CA 1
ATOM 764 C C . GLN A 1 91 ? -19.741 -11.063 2.396 1.00 81.44 91 GLN A C 1
ATOM 766 O O . GLN A 1 91 ? -20.159 -12.076 2.945 1.00 81.44 91 GLN A O 1
ATOM 771 N N . SER A 1 92 ? -18.436 -10.772 2.374 1.00 85.06 92 SER A N 1
ATOM 772 C CA . SER A 1 92 ? -17.390 -11.604 2.976 1.00 85.06 92 SER A CA 1
ATOM 773 C C . SER A 1 92 ? -17.003 -11.185 4.398 1.00 85.06 92 SER A C 1
ATOM 775 O O . SER A 1 92 ? -15.985 -11.661 4.905 1.00 85.06 92 SER A O 1
ATOM 777 N N . GLN A 1 93 ? -17.760 -10.285 5.039 1.00 82.94 93 GLN A N 1
ATOM 778 C CA . GLN A 1 93 ? -17.459 -9.725 6.365 1.00 82.94 93 GLN A CA 1
ATOM 779 C C . GLN A 1 93 ? -16.038 -9.141 6.451 1.00 82.94 93 GLN A C 1
ATOM 781 O O . GLN A 1 93 ? -15.311 -9.340 7.426 1.00 82.94 93 GLN A O 1
ATOM 786 N N . CYS A 1 94 ? -15.599 -8.465 5.386 1.00 85.31 94 CYS A N 1
ATOM 787 C CA . CYS A 1 94 ? -14.262 -7.881 5.278 1.00 85.31 94 CYS A CA 1
ATOM 788 C C . CYS A 1 94 ? -13.098 -8.890 5.370 1.00 85.31 94 CYS A C 1
ATOM 790 O O . CYS A 1 94 ? -11.971 -8.496 5.691 1.00 85.31 94 CYS A O 1
ATOM 792 N N . LYS A 1 95 ? -13.309 -10.169 5.022 1.00 86.00 95 LYS A N 1
ATOM 793 C CA . LYS A 1 95 ? -12.236 -11.173 4.856 1.00 86.00 95 LYS A CA 1
ATOM 794 C C . LYS A 1 95 ? -11.423 -10.919 3.580 1.00 86.00 95 LYS A C 1
ATOM 796 O O . LYS A 1 95 ? -11.428 -11.698 2.633 1.00 86.00 95 LYS A O 1
ATOM 801 N N . ILE A 1 96 ? -10.731 -9.785 3.543 1.00 89.81 96 ILE A N 1
ATOM 802 C CA . ILE A 1 96 ? -9.936 -9.335 2.401 1.00 89.81 96 ILE A CA 1
ATOM 803 C C . ILE A 1 96 ? -8.489 -9.813 2.604 1.00 89.81 96 ILE A C 1
ATOM 805 O O . ILE A 1 96 ? -7.860 -9.396 3.582 1.00 89.81 96 ILE A O 1
ATOM 809 N N . PRO A 1 97 ? -7.898 -10.601 1.683 1.00 91.50 97 PRO A N 1
ATOM 810 C CA . PRO A 1 97 ? -6.522 -11.090 1.824 1.00 91.50 97 PRO A CA 1
ATOM 811 C C . PRO A 1 97 ? -5.495 -9.975 2.067 1.00 91.50 97 PRO A C 1
ATOM 813 O O . PRO A 1 97 ? -4.607 -10.107 2.903 1.00 91.50 97 PRO A O 1
ATOM 816 N N . LYS A 1 98 ? -5.658 -8.819 1.408 1.00 89.94 98 LYS A N 1
ATOM 817 C CA . LYS A 1 98 ? -4.794 -7.644 1.619 1.00 89.94 98 LYS A CA 1
ATOM 818 C C . LYS A 1 98 ? -4.878 -7.085 3.044 1.00 89.94 98 LYS A C 1
ATOM 820 O O . LYS A 1 98 ? -3.864 -6.643 3.575 1.00 89.94 98 LYS A O 1
ATOM 825 N N . LEU A 1 99 ? -6.059 -7.117 3.665 1.00 91.56 99 LEU A N 1
ATOM 826 C CA . LEU A 1 99 ? -6.248 -6.677 5.050 1.00 91.56 99 LEU A CA 1
ATOM 827 C C . LEU A 1 99 ? -5.591 -7.660 6.031 1.00 91.56 99 LEU A C 1
ATOM 829 O O . LEU A 1 99 ? -4.988 -7.236 7.013 1.00 91.56 99 LEU A O 1
ATOM 833 N N . HIS A 1 100 ? -5.648 -8.962 5.730 1.00 91.25 100 HIS A N 1
ATOM 834 C CA . HIS A 1 100 ? -4.952 -9.995 6.498 1.00 91.25 100 HIS A CA 1
ATOM 835 C C . HIS A 1 100 ? -3.428 -9.810 6.440 1.00 91.25 100 HIS A C 1
ATOM 837 O O . HIS A 1 100 ? -2.777 -9.736 7.481 1.00 91.25 100 HIS A O 1
ATOM 843 N N . VAL A 1 101 ? -2.867 -9.632 5.239 1.00 91.88 101 VAL A N 1
ATOM 844 C CA . VAL A 1 101 ? -1.432 -9.354 5.057 1.00 91.88 101 VAL A CA 1
ATOM 845 C C . VAL A 1 101 ? -1.011 -8.092 5.805 1.00 91.88 101 VAL A C 1
ATOM 847 O O . VAL A 1 101 ? -0.004 -8.114 6.513 1.00 91.88 101 VAL A O 1
ATOM 850 N N . LEU A 1 102 ? -1.801 -7.017 5.702 1.00 92.69 102 LEU A N 1
ATOM 851 C CA . LEU A 1 102 ? -1.546 -5.768 6.417 1.00 92.69 102 LEU A CA 1
ATOM 852 C C . LEU A 1 102 ? -1.450 -5.987 7.930 1.00 92.69 102 LEU A C 1
ATOM 854 O O . LEU A 1 102 ? -0.538 -5.463 8.561 1.00 92.69 102 LEU A O 1
ATOM 858 N N . ARG A 1 103 ? -2.373 -6.768 8.499 1.00 92.69 103 ARG A N 1
ATOM 859 C CA . ARG A 1 103 ? -2.459 -6.990 9.943 1.00 92.69 103 ARG A CA 1
ATOM 860 C C . ARG A 1 103 ? -1.366 -7.906 10.485 1.00 92.69 103 ARG A C 1
ATOM 862 O O . ARG A 1 103 ? -0.807 -7.599 11.531 1.00 92.69 103 ARG A O 1
ATOM 869 N N . TYR A 1 104 ? -1.089 -9.018 9.809 1.00 92.75 104 TYR A N 1
ATOM 870 C CA . TYR A 1 104 ? -0.266 -10.092 10.379 1.00 92.75 104 TYR A CA 1
ATOM 871 C C . TYR A 1 104 ? 1.154 -10.155 9.819 1.00 92.75 104 TYR A C 1
ATOM 873 O O . TYR A 1 104 ? 2.065 -10.573 10.526 1.00 92.75 104 TYR A O 1
ATOM 881 N N . HIS A 1 105 ? 1.371 -9.734 8.571 1.00 91.81 105 HIS A N 1
ATOM 882 C CA . HIS A 1 105 ? 2.639 -9.987 7.880 1.00 91.81 105 HIS A CA 1
ATOM 883 C C . HIS A 1 105 ? 3.492 -8.739 7.656 1.00 91.81 105 HIS A C 1
ATOM 885 O O . HIS A 1 105 ? 4.704 -8.863 7.505 1.00 91.81 105 HIS A O 1
ATOM 891 N N . ILE A 1 106 ? 2.918 -7.533 7.702 1.00 91.69 106 ILE A N 1
ATOM 892 C CA . ILE A 1 106 ? 3.686 -6.303 7.456 1.00 91.69 106 ILE A CA 1
ATOM 893 C C . ILE A 1 106 ? 4.801 -6.081 8.479 1.00 91.69 106 ILE A C 1
ATOM 895 O O . ILE A 1 106 ? 5.929 -5.813 8.078 1.00 91.69 106 ILE A O 1
ATOM 899 N N . ILE A 1 107 ? 4.531 -6.218 9.779 1.00 92.31 107 ILE A N 1
ATOM 900 C CA . ILE A 1 107 ? 5.565 -6.020 10.806 1.00 92.31 107 ILE A CA 1
ATOM 901 C C . ILE A 1 107 ? 6.691 -7.065 10.684 1.00 92.31 107 ILE A C 1
ATOM 903 O O . ILE A 1 107 ? 7.853 -6.654 10.632 1.00 92.31 107 ILE A O 1
ATOM 907 N N . PRO A 1 108 ? 6.406 -8.381 10.563 1.00 92.94 108 PRO A N 1
ATOM 908 C CA . PRO A 1 108 ? 7.435 -9.376 10.255 1.00 92.94 108 PRO A CA 1
ATOM 909 C C . PRO A 1 108 ? 8.253 -9.048 9.001 1.00 92.94 108 PRO A C 1
ATOM 911 O O . PRO A 1 108 ? 9.479 -9.137 9.029 1.00 92.94 108 PRO A O 1
ATOM 914 N N . PHE A 1 109 ? 7.604 -8.610 7.919 1.00 91.19 109 PHE A N 1
ATOM 915 C CA . PHE A 1 109 ? 8.304 -8.252 6.685 1.00 91.19 109 PHE A CA 1
ATOM 916 C C . PHE A 1 109 ? 9.208 -7.035 6.844 1.00 91.19 109 PHE A C 1
ATOM 918 O O . PHE A 1 109 ? 10.317 -7.041 6.317 1.00 91.19 109 PHE A O 1
ATOM 925 N N . ILE A 1 110 ? 8.783 -6.009 7.581 1.00 91.56 110 ILE A N 1
ATOM 926 C CA . ILE A 1 110 ? 9.631 -4.841 7.847 1.00 91.56 110 ILE A CA 1
ATOM 927 C C . ILE A 1 110 ? 10.842 -5.247 8.696 1.00 91.56 110 ILE A C 1
ATOM 929 O O . ILE A 1 110 ? 11.948 -4.802 8.413 1.00 91.56 110 ILE A O 1
ATOM 933 N N . LYS A 1 111 ? 10.677 -6.139 9.679 1.00 91.19 111 LYS A N 1
ATOM 934 C CA . LYS A 1 111 ? 11.807 -6.649 10.476 1.00 91.19 111 LYS A CA 1
ATOM 935 C C . LYS A 1 111 ? 12.813 -7.439 9.634 1.00 91.19 111 LYS A C 1
ATOM 937 O O . LYS A 1 111 ? 14.010 -7.316 9.861 1.00 91.19 111 LYS A O 1
ATOM 942 N N . LEU A 1 112 ? 12.336 -8.229 8.671 1.00 91.06 112 LEU A N 1
ATOM 943 C CA . LEU A 1 112 ? 13.188 -9.078 7.835 1.00 91.06 112 LEU A CA 1
ATOM 944 C C . LEU A 1 112 ? 13.869 -8.312 6.687 1.00 91.06 112 LEU A C 1
ATOM 946 O O . LEU A 1 112 ? 15.036 -8.553 6.394 1.00 91.06 112 LEU A O 1
ATOM 950 N N . TYR A 1 113 ? 13.148 -7.395 6.038 1.00 88.75 113 TYR A N 1
ATOM 951 C CA . TYR A 1 113 ? 13.583 -6.721 4.804 1.00 88.75 113 TYR A CA 1
ATOM 952 C C . TYR A 1 113 ? 13.821 -5.208 4.970 1.00 88.75 113 TYR A C 1
ATOM 954 O O . TYR A 1 113 ? 14.153 -4.509 4.012 1.00 88.75 113 TYR A O 1
ATOM 962 N N . GLY A 1 114 ? 13.646 -4.673 6.179 1.00 86.50 114 GLY A N 1
ATOM 963 C CA . GLY A 1 114 ? 13.948 -3.291 6.553 1.00 86.50 114 GLY A CA 1
ATOM 964 C C . GLY A 1 114 ? 12.834 -2.284 6.265 1.00 86.50 114 GLY A C 1
ATOM 965 O O . GLY A 1 114 ? 12.367 -1.611 7.179 1.00 86.50 114 GLY A O 1
ATOM 966 N N . SER A 1 115 ? 12.400 -2.128 5.011 1.00 83.75 115 SER A N 1
ATOM 967 C CA . SER A 1 115 ? 11.336 -1.172 4.658 1.00 83.75 115 SER A CA 1
ATOM 968 C C . SER A 1 115 ? 10.375 -1.723 3.613 1.00 83.75 115 SER A C 1
ATOM 970 O O . SER A 1 115 ? 10.728 -2.548 2.772 1.00 83.75 115 SER A O 1
ATOM 972 N N . THR A 1 116 ? 9.147 -1.210 3.619 1.00 79.81 116 THR A N 1
ATOM 973 C CA . THR A 1 116 ? 8.103 -1.614 2.665 1.00 79.81 116 THR A CA 1
ATOM 974 C C . THR A 1 116 ? 8.412 -1.172 1.231 1.00 79.81 116 THR A C 1
ATOM 976 O O . THR A 1 116 ? 8.010 -1.838 0.279 1.00 79.81 116 THR A O 1
ATOM 979 N N . ASN A 1 117 ? 9.157 -0.073 1.058 1.00 75.38 117 ASN A N 1
ATOM 980 C CA . ASN A 1 117 ? 9.461 0.493 -0.258 1.00 75.38 117 ASN A CA 1
ATOM 981 C C . ASN A 1 117 ? 10.325 -0.457 -1.110 1.00 75.38 117 ASN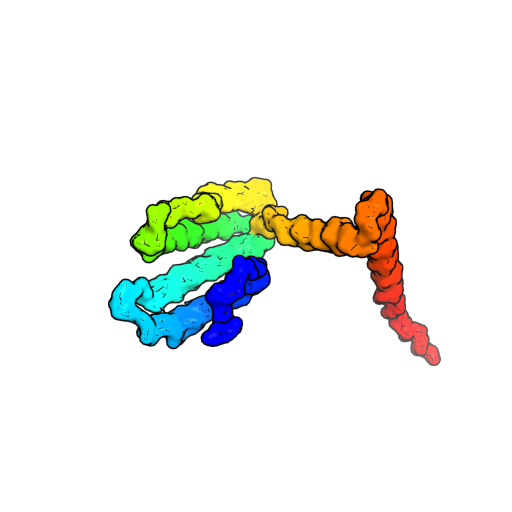 A C 1
ATOM 983 O O . ASN A 1 117 ? 10.172 -0.476 -2.330 1.00 75.38 117 ASN A O 1
ATOM 987 N N . GLY A 1 118 ? 11.188 -1.267 -0.483 1.00 70.06 118 GLY A N 1
ATOM 988 C CA . GLY A 1 118 ? 12.008 -2.268 -1.178 1.00 70.06 118 GLY A CA 1
ATOM 989 C C . GLY A 1 118 ? 11.203 -3.439 -1.752 1.00 70.06 118 GLY A C 1
ATOM 990 O O . GLY A 1 118 ? 11.643 -4.075 -2.704 1.00 70.06 118 GLY A O 1
ATOM 991 N N . MET A 1 119 ? 9.999 -3.680 -1.226 1.00 71.69 119 MET A N 1
ATOM 992 C CA . MET A 1 119 ? 9.113 -4.777 -1.639 1.00 71.69 119 MET A CA 1
ATOM 993 C C . MET A 1 119 ? 8.136 -4.373 -2.755 1.00 71.69 119 MET A C 1
ATOM 995 O O . MET A 1 119 ? 7.340 -5.190 -3.215 1.00 71.69 119 MET A O 1
ATOM 999 N N . SER A 1 120 ? 8.152 -3.107 -3.180 1.00 80.00 120 SER A N 1
ATOM 1000 C CA . SER A 1 120 ? 7.233 -2.593 -4.196 1.00 80.00 120 SER A CA 1
ATOM 1001 C C . SER A 1 120 ? 7.569 -3.121 -5.595 1.00 80.00 120 SER A C 1
ATOM 1003 O O . SER A 1 120 ? 8.713 -3.056 -6.049 1.00 80.00 120 SER A O 1
ATOM 1005 N N . THR A 1 121 ? 6.549 -3.559 -6.338 1.00 83.81 121 THR A N 1
ATOM 1006 C CA . THR A 1 121 ? 6.685 -3.935 -7.754 1.00 83.81 121 THR A CA 1
ATOM 1007 C C . THR A 1 121 ? 6.745 -2.728 -8.690 1.00 83.81 121 THR A C 1
ATOM 1009 O O . THR A 1 121 ? 7.026 -2.904 -9.874 1.00 83.81 121 THR A O 1
ATOM 1012 N N . GLU A 1 122 ? 6.548 -1.497 -8.192 1.00 83.06 122 GLU A N 1
ATOM 1013 C CA . GLU A 1 122 ? 6.524 -0.26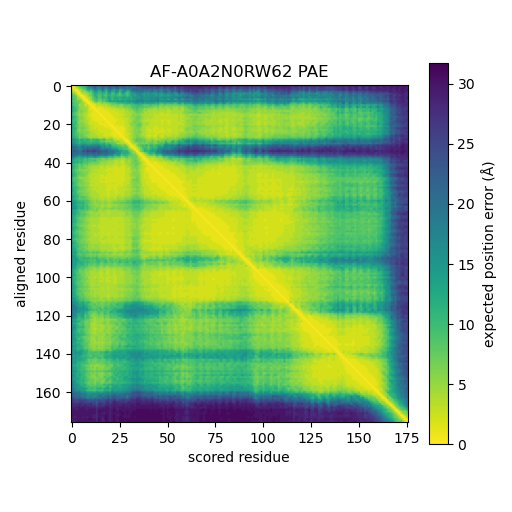9 -9.007 1.00 83.06 122 GLU A CA 1
ATOM 1014 C C . GLU A 1 122 ? 7.789 -0.118 -9.874 1.00 83.06 122 GLU A C 1
ATOM 1016 O O . GLU A 1 122 ? 7.706 0.237 -11.057 1.00 83.06 122 GLU A O 1
ATOM 1021 N N . THR A 1 123 ? 8.964 -0.431 -9.315 1.00 84.62 123 THR A N 1
ATOM 1022 C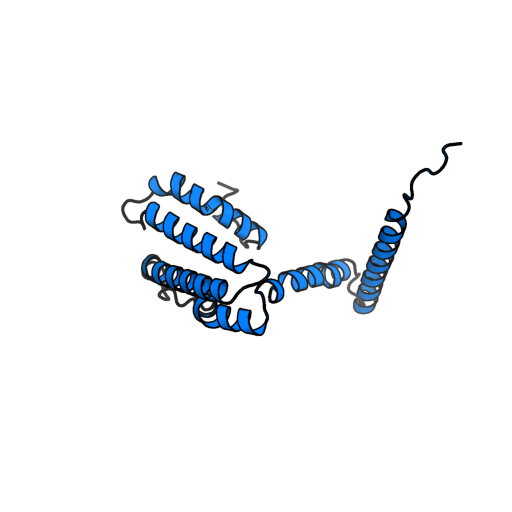 CA . THR A 1 123 ? 10.243 -0.378 -10.039 1.00 84.62 123 THR A CA 1
ATOM 1023 C C . THR A 1 123 ? 10.278 -1.402 -11.170 1.00 84.62 123 THR A C 1
ATOM 1025 O O . THR A 1 123 ? 10.611 -1.054 -12.304 1.00 84.62 123 THR A O 1
ATOM 1028 N N . TYR A 1 124 ? 9.881 -2.646 -10.890 1.00 86.00 124 TYR A N 1
ATOM 1029 C CA . TYR A 1 124 ? 9.834 -3.718 -11.885 1.00 86.00 124 TYR A CA 1
ATOM 1030 C C . TYR A 1 124 ? 8.821 -3.424 -12.990 1.00 86.00 124 TYR A C 1
ATOM 1032 O O . TYR A 1 124 ? 9.139 -3.581 -14.166 1.00 86.00 124 TYR A O 1
ATOM 1040 N N . GLU A 1 125 ? 7.635 -2.921 -12.651 1.00 88.25 125 GLU A N 1
ATOM 1041 C CA . GLU A 1 125 ? 6.623 -2.522 -13.631 1.00 88.25 125 GLU A CA 1
ATOM 1042 C C . GLU A 1 125 ? 7.114 -1.385 -14.532 1.00 88.25 125 GLU A C 1
ATOM 1044 O O . GLU A 1 125 ? 6.887 -1.403 -15.746 1.00 88.25 125 GLU A O 1
ATOM 1049 N N . THR A 1 126 ? 7.818 -0.408 -13.957 1.00 90.00 126 THR A N 1
ATOM 1050 C CA . THR A 1 126 ? 8.413 0.709 -14.704 1.00 90.00 126 THR A CA 1
ATOM 1051 C C . THR A 1 126 ? 9.513 0.217 -15.642 1.00 90.00 126 THR A C 1
ATOM 1053 O O . THR A 1 126 ? 9.532 0.584 -16.821 1.00 90.00 126 THR A O 1
ATOM 1056 N N . LEU A 1 127 ? 10.396 -0.661 -15.157 1.00 90.81 127 LEU A N 1
ATOM 1057 C CA . LEU A 1 127 ? 11.443 -1.284 -15.965 1.00 90.81 127 LEU A CA 1
ATOM 1058 C C . LEU A 1 127 ? 10.858 -2.159 -17.071 1.00 90.81 127 LEU A C 1
ATOM 1060 O O . LEU A 1 127 ? 11.303 -2.063 -18.208 1.00 90.81 127 LEU A O 1
ATOM 1064 N N . HIS A 1 128 ? 9.828 -2.952 -16.787 1.00 91.88 128 HIS A N 1
ATOM 1065 C CA . HIS A 1 128 ? 9.159 -3.791 -17.776 1.00 91.88 128 HIS A CA 1
ATOM 1066 C C . HIS A 1 128 ? 8.481 -2.949 -18.867 1.00 91.88 128 HIS A C 1
ATOM 1068 O O . HIS A 1 128 ? 8.621 -3.234 -20.058 1.00 91.88 128 HIS A O 1
ATOM 1074 N N . LYS A 1 129 ? 7.805 -1.851 -18.501 1.00 92.25 129 LYS A N 1
ATOM 1075 C CA . LYS A 1 129 ? 7.273 -0.894 -19.489 1.00 92.25 129 LYS A CA 1
ATOM 1076 C C . LYS A 1 129 ? 8.390 -0.359 -20.388 1.00 92.25 129 LYS A C 1
ATOM 1078 O O . LYS A 1 129 ? 8.257 -0.392 -21.610 1.00 92.25 129 LYS A O 1
ATOM 1083 N N . LYS A 1 130 ? 9.491 0.090 -19.784 1.00 92.88 130 LYS A N 1
ATOM 1084 C CA . LYS A 1 130 ? 10.597 0.740 -20.491 1.00 92.88 130 LYS A CA 1
ATOM 1085 C C . LYS A 1 130 ? 11.429 -0.209 -21.354 1.00 92.88 130 LYS A C 1
ATOM 1087 O O . LYS A 1 130 ? 11.756 0.143 -22.478 1.00 92.88 130 LYS A O 1
ATOM 1092 N N . ASN A 1 131 ? 11.788 -1.374 -20.830 1.00 92.31 131 ASN A N 1
ATOM 1093 C CA . ASN A 1 131 ? 12.768 -2.277 -21.433 1.00 92.31 131 ASN A CA 1
ATOM 1094 C C . ASN A 1 131 ? 12.116 -3.421 -22.219 1.00 92.31 131 ASN A C 1
ATOM 1096 O O . ASN A 1 131 ? 12.792 -4.060 -23.017 1.00 92.31 131 ASN A O 1
ATOM 1100 N N . VAL A 1 132 ? 10.823 -3.688 -22.009 1.00 93.25 132 VAL A N 1
ATOM 1101 C CA . VAL A 1 132 ? 10.111 -4.780 -22.687 1.00 93.25 132 VAL A CA 1
ATOM 1102 C C . VAL A 1 132 ? 8.982 -4.234 -23.551 1.00 93.25 132 VAL A C 1
ATOM 1104 O O . VAL A 1 132 ? 9.041 -4.370 -24.770 1.00 93.25 132 VAL A O 1
ATOM 1107 N N . LYS A 1 133 ? 7.980 -3.558 -22.969 1.00 93.94 133 LYS A N 1
ATOM 1108 C CA . LYS A 1 133 ? 6.790 -3.131 -23.733 1.00 93.94 133 LYS A CA 1
ATOM 1109 C C . LYS A 1 133 ? 7.119 -2.137 -24.847 1.00 93.94 133 LYS A C 1
ATOM 1111 O O . LYS A 1 133 ? 6.712 -2.367 -25.983 1.00 93.94 133 LYS A O 1
ATOM 1116 N N . ILE A 1 134 ? 7.852 -1.066 -24.534 1.00 93.50 134 ILE A N 1
ATOM 1117 C CA . ILE A 1 134 ? 8.204 -0.032 -25.520 1.00 93.50 134 ILE A CA 1
ATOM 1118 C C . ILE A 1 134 ? 9.082 -0.617 -26.646 1.00 93.50 134 ILE A C 1
ATOM 1120 O O . ILE A 1 134 ? 8.691 -0.495 -27.806 1.00 93.50 134 ILE A O 1
ATOM 1124 N N . PRO A 1 135 ? 10.203 -1.318 -26.365 1.00 93.81 135 PRO A N 1
ATOM 1125 C CA . PRO A 1 135 ? 11.017 -1.927 -27.413 1.00 93.81 135 PRO A CA 1
ATOM 1126 C C . PRO A 1 135 ? 10.240 -2.941 -28.241 1.00 93.81 135 PRO A C 1
ATOM 1128 O O . PRO A 1 135 ? 10.368 -2.936 -29.459 1.00 93.81 135 PRO A O 1
ATOM 1131 N N . TYR A 1 136 ? 9.390 -3.763 -27.615 1.00 94.44 136 TYR A N 1
ATOM 1132 C CA . TYR A 1 136 ? 8.545 -4.708 -28.340 1.00 94.44 136 TYR A CA 1
ATOM 1133 C C . TYR A 1 136 ? 7.615 -3.992 -29.319 1.00 94.44 136 TYR A C 1
ATOM 1135 O O . TYR A 1 136 ? 7.525 -4.400 -30.477 1.00 94.44 136 TYR A O 1
ATOM 1143 N N . GLN A 1 137 ? 6.924 -2.932 -28.888 1.00 93.50 137 GLN A N 1
ATOM 1144 C CA . GLN A 1 137 ? 6.039 -2.128 -29.742 1.00 93.50 137 GLN A CA 1
ATOM 1145 C C . GLN A 1 137 ? 6.769 -1.504 -30.938 1.00 93.50 137 GLN A C 1
ATOM 1147 O O . GLN A 1 137 ? 6.173 -1.402 -32.000 1.00 93.50 137 GLN A O 1
ATOM 1152 N N . MET A 1 138 ? 8.050 -1.162 -30.785 1.00 90.44 138 MET A N 1
ATOM 1153 C CA . MET A 1 138 ? 8.889 -0.611 -31.856 1.00 90.44 138 MET A CA 1
ATOM 1154 C C . MET A 1 138 ? 9.396 -1.661 -32.860 1.00 90.44 138 MET A C 1
ATOM 1156 O O . MET A 1 138 ? 9.956 -1.290 -33.888 1.00 90.44 138 MET A O 1
ATOM 1160 N N . THR A 1 139 ? 9.245 -2.959 -32.579 1.00 93.44 139 THR A N 1
ATOM 1161 C CA . THR A 1 139 ? 9.660 -4.022 -33.512 1.00 93.44 139 THR A CA 1
ATOM 1162 C C . THR A 1 139 ? 8.610 -4.297 -34.584 1.00 93.44 139 THR A C 1
ATOM 1164 O O . THR A 1 139 ? 7.411 -4.138 -34.359 1.00 93.44 139 THR A O 1
ATOM 1167 N N . ASN A 1 140 ? 9.054 -4.861 -35.706 1.00 93.75 140 ASN A N 1
ATOM 1168 C CA . ASN A 1 140 ? 8.177 -5.385 -36.760 1.00 93.75 140 ASN A CA 1
ATOM 1169 C C . ASN A 1 140 ? 7.547 -6.762 -36.428 1.00 93.75 140 ASN A C 1
ATOM 1171 O O . ASN A 1 140 ? 6.983 -7.402 -37.309 1.00 93.75 140 ASN A O 1
ATOM 1175 N N . LYS A 1 141 ? 7.682 -7.247 -35.182 1.00 91.88 141 LYS A N 1
ATOM 1176 C CA . LYS A 1 141 ? 7.200 -8.550 -34.667 1.00 91.88 141 LYS A CA 1
ATOM 1177 C C . LYS A 1 141 ? 7.820 -9.816 -35.274 1.00 91.88 141 LYS A C 1
ATOM 1179 O O . LYS A 1 141 ? 7.590 -10.896 -34.737 1.00 91.88 141 LYS A O 1
ATOM 1184 N N . LYS A 1 142 ? 8.667 -9.717 -36.299 1.00 92.00 142 LYS A N 1
ATOM 1185 C CA . LYS A 1 142 ? 9.411 -10.851 -36.871 1.00 92.00 142 LYS A CA 1
ATOM 1186 C C . LYS A 1 142 ? 10.801 -10.926 -36.245 1.00 92.00 142 LYS A C 1
ATOM 1188 O O . LYS A 1 142 ? 11.536 -9.953 -36.328 1.00 92.00 142 LYS A O 1
ATOM 1193 N N . ASN A 1 143 ? 11.194 -12.050 -35.639 1.00 91.31 143 ASN A N 1
ATOM 1194 C CA . ASN A 1 143 ? 12.484 -12.171 -34.931 1.00 91.31 143 ASN A CA 1
ATOM 1195 C C . ASN A 1 143 ? 12.727 -10.975 -33.984 1.00 91.31 143 ASN A C 1
ATOM 1197 O O . ASN A 1 143 ? 13.700 -10.229 -34.107 1.00 91.31 143 ASN A O 1
ATOM 1201 N N . TYR A 1 144 ? 11.775 -10.740 -33.077 1.00 92.56 144 TYR A N 1
ATOM 1202 C CA . TYR A 1 144 ? 11.706 -9.510 -32.285 1.00 92.56 144 TYR A CA 1
ATOM 1203 C C . TYR A 1 144 ? 12.770 -9.422 -31.180 1.00 92.56 144 TYR A C 1
ATOM 1205 O O . TYR A 1 144 ? 13.137 -8.315 -30.795 1.00 92.56 144 TYR A O 1
ATOM 1213 N N . ILE A 1 145 ? 13.295 -10.547 -30.677 1.00 93.38 145 ILE A N 1
ATOM 1214 C CA . ILE A 1 145 ? 14.246 -10.548 -29.549 1.00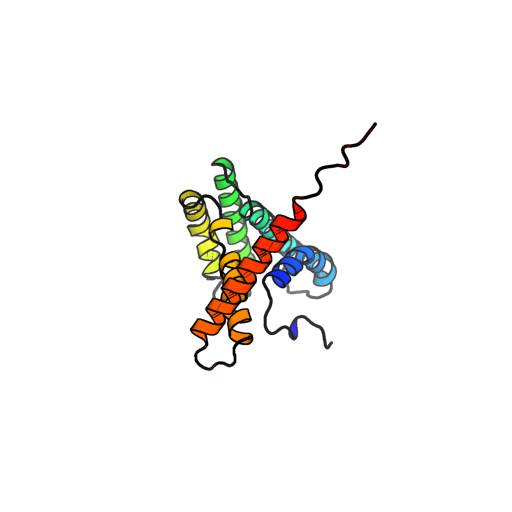 93.38 145 ILE A CA 1
ATOM 1215 C C . ILE A 1 145 ? 15.529 -9.757 -29.875 1.00 93.38 145 ILE A C 1
ATOM 1217 O O . ILE A 1 145 ? 15.820 -8.809 -29.141 1.00 93.38 145 ILE A O 1
ATOM 1221 N N . PRO A 1 146 ? 16.251 -10.026 -30.985 1.00 95.69 146 PRO A N 1
ATOM 1222 C CA . PRO A 1 146 ? 17.415 -9.221 -31.367 1.00 95.69 146 PRO A CA 1
ATOM 1223 C C . PRO A 1 146 ? 17.096 -7.731 -31.546 1.00 95.69 146 PRO A C 1
ATOM 1225 O O . PRO A 1 146 ? 17.864 -6.865 -31.131 1.00 95.69 146 PRO A O 1
ATOM 1228 N N . GLN A 1 147 ? 15.933 -7.405 -32.116 1.00 93.25 147 GLN A N 1
ATOM 1229 C CA . GLN A 1 147 ? 15.513 -6.016 -32.325 1.00 93.25 147 GLN A CA 1
ATOM 1230 C C . GLN A 1 147 ? 15.248 -5.286 -31.003 1.00 93.25 147 GLN A C 1
ATOM 1232 O O . GLN A 1 147 ? 15.632 -4.122 -30.847 1.00 93.25 147 GLN A O 1
ATOM 1237 N N . MET A 1 148 ? 14.621 -5.966 -30.041 1.00 95.88 148 MET A N 1
ATOM 1238 C CA . MET A 1 148 ? 14.390 -5.428 -28.703 1.00 95.88 148 MET A CA 1
ATOM 1239 C C . MET A 1 148 ? 15.714 -5.185 -27.980 1.00 95.88 148 MET A C 1
ATOM 1241 O O . MET A 1 148 ? 15.921 -4.083 -27.472 1.00 95.88 148 MET A O 1
ATOM 1245 N N . LEU A 1 149 ? 16.629 -6.161 -28.000 1.00 95.44 149 LEU A N 1
ATOM 1246 C CA . LEU A 1 149 ? 17.956 -6.046 -27.386 1.00 95.44 149 LEU A CA 1
ATOM 1247 C C . LEU A 1 149 ? 18.747 -4.868 -27.970 1.00 95.44 149 LEU A C 1
ATOM 1249 O O . LEU A 1 149 ? 19.193 -3.995 -27.223 1.00 95.44 149 LEU A O 1
ATOM 1253 N N . ASN A 1 150 ? 18.814 -4.764 -29.301 1.00 94.00 150 ASN A N 1
ATOM 1254 C CA . ASN A 1 150 ? 19.487 -3.655 -29.985 1.00 94.00 150 ASN A CA 1
ATOM 1255 C C . ASN A 1 150 ? 18.856 -2.298 -29.646 1.00 94.00 150 ASN A C 1
ATOM 1257 O O . ASN A 1 150 ? 19.539 -1.281 -29.528 1.00 94.00 150 ASN A O 1
ATOM 1261 N N . THR A 1 151 ? 17.536 -2.249 -29.485 1.00 92.81 151 THR A N 1
ATOM 1262 C CA . THR A 1 151 ? 16.825 -1.017 -29.122 1.00 92.81 151 THR A CA 1
ATOM 1263 C C . THR A 1 151 ? 17.126 -0.594 -27.688 1.00 92.81 151 THR A C 1
ATOM 1265 O O . THR A 1 151 ? 17.451 0.572 -27.459 1.00 92.81 151 THR A O 1
ATOM 1268 N N . VAL A 1 152 ? 17.110 -1.528 -26.735 1.00 93.81 152 VAL A N 1
ATOM 1269 C CA . VAL A 1 152 ? 17.483 -1.259 -25.338 1.00 93.81 152 VAL A CA 1
ATOM 1270 C C . VAL A 1 152 ? 18.945 -0.809 -25.243 1.00 93.81 152 VAL A C 1
ATOM 1272 O O . VAL A 1 152 ? 19.239 0.184 -24.573 1.00 93.81 152 VAL A O 1
ATOM 1275 N N . GLN A 1 153 ? 19.854 -1.470 -25.965 1.00 93.31 153 GLN A N 1
ATOM 1276 C CA . GLN A 1 153 ? 21.272 -1.105 -26.001 1.00 93.31 153 GLN A CA 1
ATOM 1277 C C . GLN A 1 153 ? 21.481 0.314 -26.546 1.00 93.31 153 GLN A C 1
ATOM 1279 O O . GLN A 1 153 ? 22.179 1.118 -25.923 1.00 93.31 153 GLN A O 1
ATOM 1284 N N . ARG A 1 154 ? 20.822 0.671 -27.656 1.00 90.75 154 ARG A N 1
ATOM 1285 C CA . ARG A 1 154 ? 20.872 2.032 -28.219 1.00 90.75 154 ARG A CA 1
ATOM 1286 C C . ARG A 1 154 ? 20.357 3.082 -27.232 1.00 90.75 154 ARG A C 1
ATOM 1288 O O . ARG A 1 154 ? 21.009 4.106 -27.035 1.00 90.75 154 ARG A O 1
ATOM 1295 N N . GLN A 1 155 ? 19.233 2.819 -26.562 1.00 90.00 155 GLN A N 1
ATOM 1296 C CA . GLN A 1 155 ? 18.685 3.721 -25.540 1.00 90.00 155 GLN A CA 1
ATOM 1297 C C . GLN A 1 155 ? 19.641 3.907 -24.352 1.00 90.00 155 GLN A C 1
ATOM 1299 O O . GLN A 1 155 ? 19.789 5.022 -23.841 1.00 90.00 155 GLN A O 1
ATOM 1304 N N . TYR A 1 156 ? 20.308 2.835 -23.916 1.00 90.81 156 TYR A N 1
ATOM 1305 C CA . TYR A 1 156 ? 21.301 2.889 -22.845 1.00 90.81 156 TYR A CA 1
ATOM 1306 C C . TYR A 1 156 ? 22.514 3.750 -23.231 1.00 90.81 156 TYR A C 1
ATOM 1308 O O . TYR A 1 156 ? 22.878 4.667 -22.488 1.00 90.81 156 TYR A O 1
ATOM 1316 N N . LEU A 1 157 ? 23.088 3.519 -24.417 1.00 92.31 157 LEU A N 1
ATOM 1317 C CA . LEU A 1 157 ? 24.225 4.291 -24.932 1.00 92.31 157 LEU A CA 1
ATOM 1318 C C . LEU A 1 157 ? 23.879 5.778 -25.083 1.00 92.31 157 LEU A C 1
ATOM 1320 O O . LEU A 1 157 ? 24.635 6.633 -24.618 1.00 92.31 157 LEU A O 1
ATOM 1324 N N . ALA A 1 158 ? 22.706 6.095 -25.637 1.00 88.62 158 ALA A N 1
ATOM 1325 C CA . ALA A 1 158 ? 22.234 7.471 -25.771 1.00 88.62 158 ALA A CA 1
ATOM 1326 C C . ALA A 1 158 ? 22.087 8.173 -24.407 1.00 88.62 158 ALA A C 1
ATOM 1328 O O . ALA A 1 158 ? 22.463 9.338 -24.257 1.00 88.62 158 ALA A O 1
ATOM 1329 N N . LYS A 1 159 ? 21.586 7.471 -23.377 1.00 87.50 159 LYS A N 1
ATOM 1330 C CA . LYS A 1 159 ? 21.487 8.023 -22.016 1.00 87.50 159 LYS A CA 1
ATOM 1331 C C . LYS A 1 159 ? 22.871 8.291 -21.412 1.00 87.50 159 LYS A C 1
ATOM 1333 O O . LYS A 1 159 ? 23.067 9.343 -20.803 1.00 87.50 159 LYS A O 1
ATOM 1338 N N . LYS A 1 160 ? 23.829 7.377 -21.608 1.00 85.62 160 LYS A N 1
ATOM 1339 C CA . LYS A 1 160 ? 25.219 7.530 -21.143 1.00 85.62 160 LYS A CA 1
ATOM 1340 C C . LYS A 1 160 ? 25.903 8.742 -21.790 1.00 85.62 160 LYS A C 1
ATOM 1342 O O . LYS A 1 160 ? 26.528 9.522 -21.082 1.00 85.62 160 LYS A O 1
ATOM 1347 N N . GLN A 1 161 ? 25.719 8.946 -23.096 1.00 81.88 161 GLN A N 1
ATOM 1348 C CA . GLN A 1 161 ? 26.271 10.100 -23.824 1.00 81.88 161 GLN A CA 1
ATOM 1349 C C . GLN A 1 161 ? 25.648 11.445 -23.410 1.00 81.88 161 GLN A C 1
ATOM 1351 O O . GLN A 1 161 ? 26.322 12.472 -23.428 1.00 81.88 161 GLN A O 1
ATOM 1356 N N . LYS A 1 162 ? 24.366 11.473 -23.019 1.00 76.44 162 LYS A N 1
ATOM 1357 C CA . LYS A 1 162 ? 23.742 12.696 -22.480 1.00 76.44 162 LYS A CA 1
ATOM 1358 C C . LYS A 1 162 ? 24.335 13.088 -21.122 1.00 76.44 162 LYS A C 1
ATOM 1360 O O . LYS A 1 162 ? 24.643 14.256 -20.922 1.00 76.44 162 LYS A O 1
ATOM 1365 N N . LEU A 1 163 ? 24.559 12.120 -20.228 1.00 66.44 163 LEU A N 1
ATOM 1366 C CA . LEU A 1 163 ? 25.145 12.353 -18.898 1.00 66.44 163 LEU A CA 1
ATOM 1367 C C . LEU A 1 163 ? 26.576 12.912 -18.953 1.00 66.44 163 LEU A C 1
ATOM 1369 O O . LEU A 1 163 ? 26.953 13.715 -18.102 1.00 66.44 163 LEU A O 1
ATOM 1373 N N . THR A 1 164 ? 27.374 12.510 -19.945 1.00 58.72 164 THR A N 1
ATOM 1374 C CA . THR A 1 164 ? 28.743 13.021 -20.111 1.00 58.72 164 THR A CA 1
ATOM 1375 C C . THR A 1 164 ? 28.780 14.457 -20.632 1.00 58.72 164 THR A C 1
ATOM 1377 O O . THR A 1 164 ? 29.688 15.198 -20.267 1.00 58.72 164 THR A O 1
ATOM 1380 N N . LYS A 1 165 ? 27.786 14.890 -21.421 1.00 57.34 165 LYS A N 1
ATOM 1381 C CA . LYS A 1 165 ? 27.689 16.279 -21.905 1.00 57.34 165 LYS A CA 1
ATOM 1382 C C . LYS A 1 165 ? 27.289 17.274 -20.809 1.00 57.34 165 LYS A C 1
ATOM 1384 O O . LYS A 1 165 ? 27.792 18.388 -20.807 1.00 57.34 165 LYS A O 1
ATOM 1389 N N . THR A 1 166 ? 26.454 16.881 -19.844 1.00 56.16 166 THR A N 1
ATOM 1390 C CA . THR A 1 166 ? 25.984 17.782 -18.768 1.00 56.16 166 THR A CA 1
ATOM 1391 C C . THR A 1 166 ? 27.049 18.081 -17.699 1.00 56.16 166 THR A C 1
ATOM 1393 O O . THR A 1 166 ? 26.883 19.007 -16.918 1.00 56.16 166 THR A O 1
ATOM 1396 N N . ARG A 1 167 ? 28.164 17.333 -17.652 1.00 49.03 167 ARG A N 1
ATOM 1397 C CA . ARG A 1 167 ? 29.250 17.524 -16.666 1.00 49.03 167 ARG A CA 1
ATOM 1398 C C . ARG A 1 167 ? 30.348 18.515 -17.085 1.00 49.03 167 ARG A C 1
ATOM 1400 O O . ARG A 1 167 ? 31.314 18.671 -16.347 1.00 49.03 167 ARG A O 1
ATOM 1407 N N . ARG A 1 168 ? 30.223 19.196 -18.229 1.00 50.19 168 ARG A N 1
ATOM 1408 C CA . ARG A 1 168 ? 31.173 20.233 -18.672 1.00 50.19 168 ARG A CA 1
ATOM 1409 C C . ARG A 1 168 ? 30.528 21.617 -18.662 1.00 50.19 168 ARG A C 1
ATOM 1411 O O . ARG A 1 168 ? 30.233 22.187 -19.702 1.00 50.19 168 ARG A O 1
ATOM 1418 N N . SER A 1 169 ? 30.337 22.144 -17.462 1.00 51.78 169 SER A N 1
ATOM 1419 C CA . SER A 1 169 ? 30.347 23.586 -17.208 1.00 51.78 169 SER A CA 1
ATOM 1420 C C . SER A 1 169 ? 31.255 23.831 -16.000 1.00 51.78 169 SER A C 1
ATOM 1422 O O . SER A 1 169 ? 30.814 24.270 -14.941 1.00 51.78 169 SER A O 1
ATOM 1424 N N . SER A 1 170 ? 32.523 23.428 -16.124 1.00 46.94 170 SER A N 1
ATOM 1425 C CA . SER A 1 170 ? 33.595 23.995 -15.308 1.00 46.94 170 SER A CA 1
ATOM 1426 C C . SER A 1 170 ? 33.691 25.468 -15.688 1.00 46.94 170 SER A C 1
ATOM 1428 O O . SER A 1 170 ? 33.720 25.780 -16.879 1.00 46.94 170 SER A O 1
ATOM 1430 N N . GLY A 1 171 ? 33.623 26.333 -14.677 1.00 46.28 171 GLY A N 1
ATOM 1431 C CA . GLY A 1 171 ? 33.468 27.771 -14.822 1.00 46.28 171 GLY A CA 1
ATOM 1432 C C . GLY A 1 171 ? 34.450 28.407 -15.798 1.00 46.28 171 GLY A C 1
ATOM 1433 O O . GLY A 1 171 ? 35.547 27.901 -16.031 1.00 46.28 171 GLY A O 1
ATOM 1434 N N . PHE A 1 172 ? 34.031 29.549 -16.334 1.00 47.75 172 PHE A N 1
ATOM 1435 C CA . PHE A 1 172 ? 34.923 30.545 -16.904 1.00 47.75 172 PHE A CA 1
ATOM 1436 C C . PHE A 1 172 ? 35.971 30.934 -15.844 1.00 47.75 172 PHE A C 1
ATOM 1438 O O . PHE A 1 172 ? 35.796 31.881 -15.085 1.00 47.75 172 PHE A O 1
ATOM 1445 N N . GLN A 1 173 ? 37.060 30.171 -15.763 1.00 51.72 173 GLN A N 1
ATOM 1446 C CA . GLN A 1 173 ? 38.363 30.738 -15.465 1.00 51.72 173 GLN A CA 1
ATOM 1447 C C . GLN A 1 173 ? 38.718 31.583 -16.679 1.00 51.72 173 GLN A C 1
ATOM 1449 O O . GLN A 1 173 ? 38.838 31.039 -17.773 1.00 51.72 173 GLN A O 1
ATOM 1454 N N . ASN A 1 174 ? 38.740 32.899 -16.483 1.00 42.69 174 ASN A N 1
ATOM 1455 C CA . ASN A 1 174 ? 39.734 33.833 -17.012 1.00 42.69 174 ASN A CA 1
ATOM 1456 C C . ASN A 1 174 ? 39.354 35.241 -16.524 1.00 42.69 174 ASN A C 1
ATOM 1458 O O . ASN A 1 174 ? 38.688 36.001 -17.220 1.00 42.69 174 ASN A O 1
ATOM 1462 N N . LEU A 1 175 ? 39.746 35.541 -15.283 1.00 45.03 175 LEU A N 1
ATOM 1463 C CA . LEU A 1 175 ? 40.095 36.896 -14.864 1.00 45.03 175 LEU A CA 1
ATOM 1464 C C . LEU A 1 175 ? 41.606 37.018 -15.083 1.00 45.03 175 LEU A C 1
ATOM 1466 O O . LEU A 1 175 ? 42.385 36.523 -14.269 1.00 45.03 175 LEU A O 1
ATOM 1470 N N . LEU A 1 176 ? 41.974 37.612 -16.212 1.00 43.44 176 LEU A N 1
ATOM 1471 C CA . LEU A 1 176 ? 43.192 38.392 -16.406 1.00 43.44 176 LEU A CA 1
ATOM 1472 C C . LEU A 1 176 ? 42.771 39.659 -17.145 1.00 43.44 176 LEU A C 1
ATOM 1474 O O . LEU A 1 176 ? 42.038 39.509 -18.150 1.00 43.44 176 LEU A O 1
#

Secondary structure (DSSP, 8-state):
-TTSGGG-S---HHHHHHHHHHHHHHIIIIITTS-SSSPPHHHHHHHHHHHHHHHHHHT-S---HHHHHHHHHHHHHHHHHHHHHHTTT-TTTT--HHHHHHHHTHHHHHHHHS-GGGG-THHHHHHHIIIIIHHHHHS-SSSHHHHHHHHHHHHHHHHHHHHHHTT---------

Foldseek 3Di:
DVDDPVPDPDDDPVNVVVCLVCVLVCLVPPVVVDDPPADDSVLVSVLSVLVVVLVVLQQDQFDDPVSLVVSLVSLVVNLVSVLVRCLVVDPVSPPDVVNVCSNPPSSVCCVVPGHPVVVDCPVVVVCCCVQPVVQQVVDPVPVSPVSSVVVNVVVVVVVVVVVVVVPPCPDPPDDD

Nearest PDB structures (foldseek):
  6p7x-assembly1_A  TM=2.334E-01  e=2.930E+00  Kluyveromyces lactis
  6rsw-assembly1_C  TM=3.123E-01  e=6.574E+00  Mus musculus
  6p7x-assembly1_B  TM=1.972E-01  e=2.362E+00  Kluyveromyces lactis

Radius of gyration: 24.18 Å; Cα contacts (8 Å, |Δi|>4): 89; chains: 1; bounding box: 74×51×56 Å